Protein AF-T0YCK3-F1 (afdb_monomer_lite)

pLDDT: mean 94.49, std 6.68, range [56.72, 98.56]

Secondary structure (DSSP, 8-state):
-TTTGGGSS-TT-EEEEE-GGGHHHHHHH-TTS--EEEEETTEEEEEEEEEHHHHHHTHHHHHHHHHTT-

Sequence (70 aa):
ILRDAPQHLRDDGLLIVEVGESARALTELLPELPLLWLDFKAGPMGVFLIERAALLEHAAAIHSVAATRA

Organism: NCBI:txid410659

Radius of gyration: 12.16 Å; chains: 1; bounding box: 30×25×28 Å

Foldseek 3Di:
DLLCVLVVADQFGKDKDFDAPCLVVVCVQCVPQPWAQDADPVGGRSITMHGSVSSVVCNVSVVVSVVVVD

InterPro domains:
  IPR017127 Ribosomal protein uL3 glutamine methyltransferase [PTHR47806] (1-63)

Structure (mmCIF, N/CA/C/O backbone):
data_AF-T0YCK3-F1
#
_entry.id   AF-T0YCK3-F1
#
loop_
_atom_site.group_PDB
_atom_site.id
_atom_site.type_symbol
_atom_site.label_atom_id
_atom_site.label_alt_id
_atom_site.label_comp_id
_atom_site.label_asym_id
_atom_site.label_entity_id
_atom_site.label_seq_id
_atom_site.pdbx_PDB_ins_code
_atom_site.Cartn_x
_atom_site.Cartn_y
_atom_site.Cartn_z
_atom_site.occupancy
_atom_site.B_iso_or_equiv
_atom_site.auth_seq_id
_atom_site.auth_comp_id
_atom_site.auth_asym_id
_atom_site.auth_atom_id
_atom_site.pdbx_PDB_model_num
ATOM 1 N N . ILE A 1 1 ? -5.620 7.459 -0.496 1.00 93.69 1 ILE A N 1
ATOM 2 C CA . ILE A 1 1 ? -5.455 6.402 -1.527 1.00 93.69 1 ILE A CA 1
ATOM 3 C C . ILE A 1 1 ? -5.608 5.020 -0.903 1.00 93.69 1 ILE A C 1
ATOM 5 O O . ILE A 1 1 ? -6.670 4.452 -1.085 1.00 93.69 1 ILE A O 1
ATOM 9 N N . LEU A 1 2 ? -4.643 4.507 -0.122 1.00 96.69 2 LEU A N 1
ATOM 10 C CA . LEU A 1 2 ? -4.685 3.125 0.404 1.00 96.69 2 LEU A CA 1
ATOM 11 C C . LEU A 1 2 ? -5.976 2.764 1.158 1.00 96.69 2 LEU A C 1
ATOM 13 O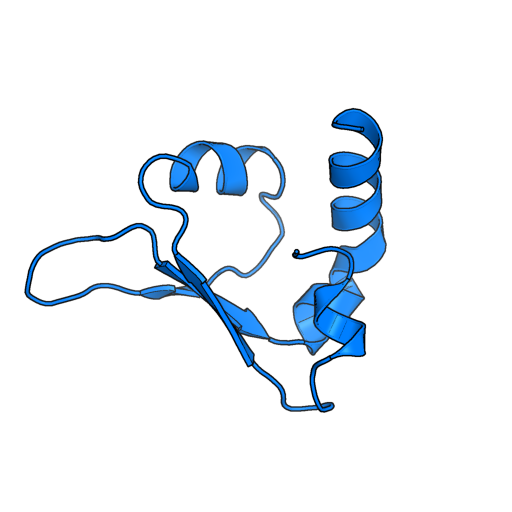 O . LEU A 1 2 ? -6.504 1.679 0.960 1.00 96.69 2 LEU A O 1
ATOM 17 N N . ARG A 1 3 ? -6.505 3.690 1.970 1.00 97.12 3 ARG A N 1
ATOM 18 C CA . ARG A 1 3 ? -7.768 3.527 2.714 1.00 97.12 3 ARG A CA 1
ATOM 19 C C . ARG A 1 3 ? -8.966 3.216 1.810 1.00 97.12 3 ARG A C 1
ATOM 21 O O . ARG A 1 3 ? -9.775 2.358 2.136 1.00 97.12 3 ARG A O 1
ATOM 28 N N . ASP A 1 4 ? -9.064 3.921 0.688 1.00 97.62 4 ASP A N 1
ATOM 29 C CA . ASP A 1 4 ? -10.263 3.939 -0.155 1.00 97.62 4 ASP A CA 1
ATOM 30 C C . ASP A 1 4 ? -10.105 3.011 -1.380 1.00 97.62 4 ASP A C 1
ATOM 32 O O . ASP A 1 4 ? -11.087 2.545 -1.953 1.00 97.62 4 ASP A O 1
ATOM 36 N N . ALA A 1 5 ? -8.864 2.670 -1.752 1.00 98.06 5 ALA A N 1
ATOM 37 C CA . ALA A 1 5 ? -8.533 1.851 -2.918 1.00 98.06 5 ALA A CA 1
ATOM 38 C C . ALA A 1 5 ? -9.289 0.506 -3.013 1.00 98.06 5 ALA A C 1
ATOM 40 O O . ALA A 1 5 ? -9.736 0.184 -4.116 1.00 98.06 5 ALA A O 1
ATOM 41 N N . PRO A 1 6 ? -9.521 -0.266 -1.927 1.00 98.06 6 PRO A N 1
ATOM 42 C CA . PRO A 1 6 ? -10.247 -1.538 -2.018 1.00 98.06 6 PRO A CA 1
ATOM 43 C C . PRO A 1 6 ? -11.668 -1.439 -2.578 1.00 98.06 6 PRO A C 1
ATOM 45 O O . PRO A 1 6 ? -12.180 -2.432 -3.096 1.00 98.06 6 PRO A O 1
ATOM 48 N N . GLN A 1 7 ? -12.302 -0.265 -2.485 1.00 98.00 7 GLN A N 1
ATOM 49 C CA . GLN A 1 7 ? -13.658 -0.010 -2.989 1.00 98.00 7 GLN A CA 1
ATOM 50 C C . GLN A 1 7 ? -13.703 0.117 -4.519 1.00 98.00 7 GLN A C 1
ATOM 52 O O . GLN A 1 7 ? -14.768 0.012 -5.121 1.00 98.00 7 GLN A O 1
ATOM 57 N N . HIS A 1 8 ? -12.547 0.336 -5.149 1.00 98.19 8 HIS A N 1
ATOM 58 C CA . HIS A 1 8 ? -12.410 0.557 -6.589 1.00 98.19 8 HIS A CA 1
ATOM 59 C C . HIS A 1 8 ? -11.745 -0.617 -7.316 1.00 98.19 8 HIS A C 1
ATOM 61 O O . HIS A 1 8 ? -11.567 -0.573 -8.532 1.00 98.19 8 HIS A O 1
ATOM 67 N N . LEU A 1 9 ? -11.366 -1.662 -6.581 1.00 98.06 9 LEU A N 1
ATOM 68 C CA . LEU A 1 9 ? -10.679 -2.835 -7.100 1.00 98.06 9 LEU A CA 1
ATOM 69 C C . LEU A 1 9 ? -11.629 -4.035 -7.129 1.00 98.06 9 LEU A C 1
ATOM 71 O O . LEU A 1 9 ? -12.440 -4.223 -6.222 1.00 98.06 9 LEU A O 1
ATOM 75 N N . ARG A 1 10 ? -11.488 -4.876 -8.159 1.00 98.00 10 ARG A N 1
ATOM 76 C CA . ARG A 1 10 ? -12.095 -6.217 -8.185 1.00 98.00 10 ARG A CA 1
ATOM 77 C C . ARG A 1 10 ? -11.446 -7.109 -7.127 1.00 98.00 10 ARG A C 1
ATOM 79 O O . ARG A 1 10 ? -10.379 -6.771 -6.623 1.00 98.00 10 ARG A O 1
ATOM 86 N N . ASP A 1 11 ? -12.045 -8.260 -6.837 1.00 96.62 11 ASP A N 1
ATOM 87 C CA . ASP A 1 11 ? -11.530 -9.188 -5.820 1.00 96.62 11 ASP A CA 1
ATOM 88 C C . ASP A 1 11 ? -10.074 -9.622 -6.062 1.00 96.62 11 ASP A C 1
ATOM 90 O O . ASP A 1 11 ? -9.307 -9.693 -5.108 1.00 96.62 11 ASP A O 1
ATOM 94 N N . ASP A 1 12 ? -9.677 -9.793 -7.326 1.00 97.38 12 ASP A N 1
ATOM 95 C CA . ASP A 1 12 ? -8.313 -10.102 -7.789 1.00 97.38 12 ASP A CA 1
ATOM 96 C C . ASP A 1 12 ? -7.476 -8.853 -8.141 1.00 97.38 12 ASP A C 1
ATOM 98 O O . ASP A 1 12 ? -6.460 -8.931 -8.830 1.00 97.38 12 ASP A O 1
ATOM 102 N N . GLY A 1 13 ? -7.946 -7.670 -7.745 1.00 98.00 13 GLY A N 1
ATOM 103 C CA . GLY A 1 13 ? -7.398 -6.393 -8.177 1.00 98.00 13 GLY A CA 1
ATOM 104 C C . GLY A 1 13 ? -6.044 -6.064 -7.552 1.00 98.00 13 GLY A C 1
ATOM 105 O O . GLY A 1 13 ? -5.782 -6.347 -6.383 1.00 98.00 13 GLY A O 1
ATOM 106 N N . LEU A 1 14 ? -5.218 -5.373 -8.335 1.00 98.19 14 LEU A N 1
ATOM 107 C CA . LEU A 1 14 ? -3.909 -4.869 -7.933 1.00 98.19 14 LEU A CA 1
ATOM 108 C C . LEU A 1 14 ? -3.931 -3.343 -7.904 1.00 98.19 14 LEU A C 1
ATOM 110 O O . LEU A 1 14 ? -4.455 -2.706 -8.819 1.00 98.19 14 LEU A O 1
ATOM 114 N N . LEU A 1 15 ? -3.326 -2.758 -6.875 1.00 98.44 15 LEU A N 1
ATOM 115 C CA . LEU A 1 15 ? -3.022 -1.336 -6.814 1.00 98.44 15 LEU A CA 1
ATOM 116 C C . LEU A 1 15 ? -1.530 -1.138 -7.081 1.00 98.44 15 LEU A C 1
ATOM 118 O O . LEU A 1 15 ? -0.704 -1.741 -6.402 1.00 98.44 15 LEU A O 1
ATOM 122 N N . ILE A 1 16 ? -1.196 -0.264 -8.028 1.00 97.50 16 ILE A N 1
ATOM 123 C CA . ILE A 1 16 ? 0.181 0.154 -8.312 1.00 97.50 16 ILE A CA 1
ATOM 124 C C . ILE A 1 16 ? 0.278 1.649 -8.021 1.00 97.50 16 ILE A C 1
ATOM 126 O O . ILE A 1 16 ? -0.549 2.421 -8.510 1.00 97.50 16 ILE A O 1
ATOM 130 N N . VAL A 1 17 ? 1.252 2.060 -7.208 1.00 96.88 17 VAL A N 1
ATOM 131 C CA . VAL A 1 17 ? 1.408 3.460 -6.785 1.00 96.88 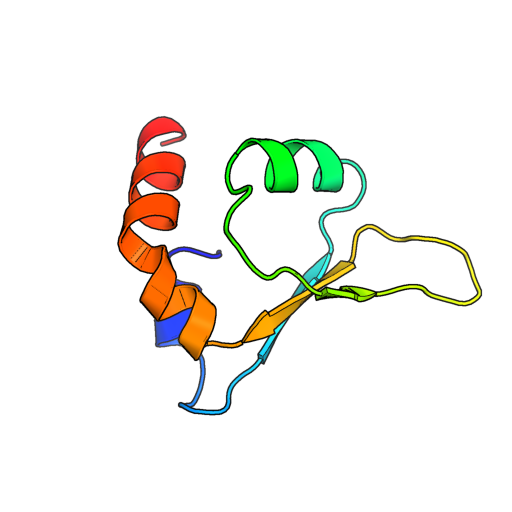17 VAL A CA 1
ATOM 132 C C . VAL A 1 17 ? 2.869 3.871 -6.853 1.00 96.88 17 VAL A C 1
ATOM 134 O O . VAL A 1 17 ? 3.729 3.193 -6.298 1.00 96.88 17 VAL A O 1
ATOM 137 N N . GLU A 1 18 ? 3.132 5.013 -7.481 1.00 95.69 18 GLU A N 1
ATOM 138 C CA . GLU A 1 18 ? 4.406 5.722 -7.386 1.00 95.69 18 GLU A CA 1
ATOM 139 C C . GLU A 1 18 ? 4.373 6.693 -6.201 1.00 95.69 18 GLU A C 1
ATOM 141 O O . GLU A 1 18 ? 3.452 7.501 -6.069 1.00 95.69 18 GLU A O 1
ATOM 146 N N . VAL A 1 19 ? 5.373 6.605 -5.329 1.00 95.00 19 VAL A N 1
ATOM 147 C CA . VAL A 1 19 ? 5.527 7.459 -4.143 1.00 95.00 19 VAL A CA 1
ATOM 148 C C . VAL A 1 19 ? 6.856 8.219 -4.112 1.00 95.00 19 VAL A C 1
ATOM 150 O O . VAL A 1 19 ? 7.029 9.078 -3.243 1.00 95.00 19 VAL A O 1
ATOM 153 N N . GLY A 1 20 ? 7.781 7.937 -5.039 1.00 92.25 20 GLY A N 1
ATOM 154 C CA . GLY A 1 20 ? 9.092 8.588 -5.117 1.00 92.25 20 GLY A CA 1
ATOM 155 C C . GLY A 1 20 ? 9.817 8.587 -3.768 1.00 92.25 20 GLY A C 1
ATOM 156 O O . GLY A 1 20 ? 9.899 7.562 -3.089 1.00 92.25 20 GLY A O 1
ATOM 157 N N . GLU A 1 21 ? 10.253 9.768 -3.326 1.00 91.12 21 GLU A N 1
ATOM 158 C CA . GLU A 1 21 ? 10.959 9.973 -2.049 1.00 91.12 21 GLU A CA 1
ATOM 159 C C . GLU A 1 21 ? 10.148 9.577 -0.801 1.00 91.12 21 GLU A C 1
ATOM 161 O O . GLU A 1 21 ? 10.704 9.391 0.283 1.00 91.12 21 GLU A O 1
ATOM 166 N N . SER A 1 22 ? 8.827 9.412 -0.923 1.00 93.44 22 SER A N 1
ATOM 167 C CA . SER A 1 22 ? 7.975 9.012 0.204 1.00 93.44 22 SER A CA 1
ATOM 168 C C . SER A 1 22 ? 8.018 7.509 0.498 1.00 93.44 22 SER A C 1
ATOM 170 O O . SER A 1 22 ? 7.391 7.075 1.464 1.00 93.44 22 SER A O 1
ATOM 172 N N . ALA A 1 23 ? 8.765 6.712 -0.277 1.00 94.75 23 ALA A N 1
ATOM 173 C CA . ALA A 1 23 ? 8.869 5.264 -0.090 1.00 94.75 23 ALA A CA 1
ATOM 174 C C . ALA A 1 23 ? 9.300 4.873 1.332 1.00 94.75 23 ALA A C 1
ATOM 176 O O . ALA A 1 23 ? 8.631 4.073 1.984 1.00 94.75 23 ALA A O 1
ATOM 177 N N . ARG A 1 24 ? 10.361 5.503 1.858 1.00 94.88 24 ARG A N 1
ATOM 178 C CA . ARG A 1 24 ? 10.849 5.237 3.222 1.00 94.88 24 ARG A CA 1
ATOM 179 C C . ARG A 1 24 ? 9.787 5.554 4.274 1.00 94.88 24 ARG A C 1
ATOM 181 O O . ARG A 1 24 ? 9.525 4.740 5.152 1.00 94.88 24 ARG A O 1
ATOM 188 N N . ALA A 1 25 ? 9.159 6.725 4.164 1.00 95.38 25 ALA A N 1
ATOM 189 C CA . ALA A 1 25 ? 8.134 7.153 5.109 1.00 95.38 25 ALA A CA 1
ATOM 190 C C . ALA A 1 25 ? 6.913 6.222 5.083 1.00 95.38 25 ALA A C 1
ATOM 192 O O . ALA A 1 25 ? 6.335 5.947 6.130 1.00 95.38 25 ALA A O 1
ATOM 193 N N . LEU A 1 26 ? 6.527 5.718 3.907 1.00 95.75 26 LEU A N 1
ATOM 194 C CA . LEU A 1 26 ? 5.430 4.764 3.779 1.00 95.75 26 LEU A CA 1
ATOM 195 C C . LEU A 1 26 ? 5.739 3.451 4.510 1.00 95.75 26 LEU A C 1
ATOM 197 O O . LEU A 1 26 ? 4.922 3.013 5.317 1.00 95.75 26 LEU A O 1
ATOM 201 N N . THR A 1 27 ? 6.917 2.869 4.272 1.00 95.75 27 THR A N 1
ATOM 202 C CA . THR A 1 27 ? 7.347 1.622 4.926 1.00 95.75 27 THR A CA 1
ATOM 203 C C . THR A 1 27 ? 7.455 1.777 6.444 1.00 95.75 27 THR A C 1
ATOM 205 O O . THR A 1 27 ? 7.110 0.861 7.178 1.00 95.75 27 THR A O 1
ATOM 208 N N . GLU A 1 28 ? 7.875 2.942 6.941 1.00 96.69 28 GLU A N 1
ATOM 209 C CA . GLU A 1 28 ? 7.945 3.209 8.386 1.00 96.69 28 GLU A CA 1
ATOM 210 C C . GLU A 1 28 ? 6.566 3.328 9.045 1.00 96.69 28 GLU A C 1
ATOM 212 O O . GLU A 1 28 ? 6.387 2.914 10.188 1.00 96.69 28 GLU A O 1
ATOM 217 N N . LEU A 1 29 ? 5.584 3.895 8.342 1.00 96.06 29 LEU A N 1
ATOM 218 C CA . LEU A 1 29 ? 4.227 4.069 8.870 1.00 96.06 29 LEU A CA 1
ATOM 219 C C . LEU A 1 29 ? 3.400 2.787 8.818 1.00 96.06 29 LEU A C 1
ATOM 221 O O . LEU A 1 29 ? 2.501 2.601 9.635 1.00 96.06 29 LEU A O 1
ATOM 225 N N . LEU A 1 30 ? 3.652 1.952 7.816 1.00 97.00 30 LEU A N 1
ATOM 226 C CA . LEU A 1 30 ? 2.864 0.768 7.499 1.00 97.00 30 LEU A CA 1
ATOM 227 C C . LEU A 1 30 ? 3.797 -0.438 7.264 1.00 97.00 30 LEU A C 1
ATOM 229 O O . LEU A 1 30 ? 3.778 -1.009 6.175 1.00 97.00 30 LEU A O 1
ATOM 233 N N . PRO A 1 31 ? 4.608 -0.834 8.268 1.00 97.25 31 PRO A N 1
ATOM 234 C CA . PRO A 1 31 ? 5.664 -1.840 8.098 1.00 97.25 31 PRO A CA 1
ATOM 235 C C . PRO A 1 31 ? 5.131 -3.243 7.793 1.00 97.25 31 PRO A C 1
ATOM 237 O O . PRO A 1 31 ? 5.819 -4.036 7.161 1.00 97.25 31 PRO A O 1
ATOM 240 N N . GLU A 1 32 ? 3.898 -3.532 8.208 1.00 96.38 32 GLU A N 1
ATOM 241 C CA . GLU A 1 32 ? 3.259 -4.836 8.013 1.00 96.38 32 GLU A CA 1
ATOM 242 C C . GLU A 1 32 ? 2.598 -4.984 6.635 1.00 96.38 32 GLU A C 1
ATOM 244 O O . GLU A 1 32 ? 2.132 -6.069 6.303 1.00 96.38 32 GLU A O 1
ATOM 249 N N . LEU A 1 33 ? 2.506 -3.916 5.828 1.00 97.75 33 LEU A N 1
ATOM 250 C CA . LEU A 1 33 ? 1.897 -4.028 4.502 1.00 97.75 33 LEU A CA 1
ATOM 251 C C . LEU A 1 33 ? 2.841 -4.779 3.550 1.00 97.75 33 LEU A C 1
ATOM 253 O O . LEU A 1 33 ? 3.995 -4.370 3.395 1.00 97.75 33 LEU A O 1
ATOM 257 N N . PRO A 1 34 ? 2.351 -5.798 2.822 1.00 97.56 34 PRO A N 1
ATOM 258 C CA . PRO A 1 34 ? 3.155 -6.557 1.868 1.00 97.56 34 PRO A CA 1
ATOM 259 C C . PRO A 1 34 ? 3.319 -5.781 0.549 1.00 97.56 34 PRO A C 1
ATOM 261 O O . PRO A 1 34 ? 2.794 -6.165 -0.495 1.00 97.56 34 PRO A O 1
ATOM 264 N N . LEU A 1 35 ? 4.020 -4.645 0.598 1.00 97.69 35 LEU A N 1
ATOM 265 C CA . LEU A 1 35 ? 4.311 -3.816 -0.571 1.00 97.69 35 LEU A CA 1
ATOM 266 C C . LEU A 1 35 ? 5.398 -4.479 -1.424 1.00 97.69 35 LEU A C 1
ATOM 268 O O . LEU A 1 35 ? 6.553 -4.582 -1.007 1.00 97.69 35 LEU A O 1
ATOM 272 N N . LEU A 1 36 ? 5.047 -4.882 -2.643 1.00 97.06 36 LEU A N 1
ATOM 273 C CA . LEU A 1 36 ? 6.019 -5.358 -3.620 1.00 97.06 36 LEU A CA 1
ATOM 274 C C . LEU A 1 36 ? 6.627 -4.161 -4.354 1.00 97.06 36 LEU A C 1
ATOM 276 O O . LEU A 1 36 ? 6.002 -3.599 -5.253 1.00 97.06 36 LEU A O 1
ATOM 280 N N . TRP A 1 37 ? 7.841 -3.771 -3.978 1.00 95.56 37 TRP A N 1
ATOM 281 C CA . TRP A 1 37 ? 8.577 -2.697 -4.648 1.00 95.56 37 TRP A CA 1
ATOM 282 C C . TRP A 1 37 ? 9.057 -3.137 -6.034 1.00 95.56 37 TRP A C 1
ATOM 284 O O . TRP A 1 37 ? 9.615 -4.221 -6.195 1.00 95.56 37 TRP A O 1
ATOM 294 N N . LEU A 1 38 ? 8.809 -2.296 -7.039 1.00 93.62 38 LEU A N 1
ATOM 295 C CA . LEU A 1 38 ? 9.141 -2.562 -8.435 1.00 93.62 38 LEU A CA 1
ATOM 296 C C . LEU A 1 38 ? 10.445 -1.856 -8.819 1.00 93.62 38 LEU A C 1
ATOM 298 O O . LEU A 1 38 ? 10.559 -0.632 -8.706 1.00 93.62 38 LEU A O 1
ATOM 302 N N . ASP A 1 39 ? 11.395 -2.629 -9.341 1.00 90.31 39 ASP A N 1
ATOM 303 C CA . ASP A 1 39 ? 12.647 -2.124 -9.899 1.00 90.31 39 ASP A CA 1
ATOM 304 C C . ASP A 1 39 ? 12.547 -1.940 -11.416 1.00 90.31 39 ASP A C 1
ATOM 306 O O . ASP A 1 39 ? 12.073 -2.811 -12.151 1.00 90.31 39 ASP A O 1
ATOM 310 N N . PHE A 1 40 ? 13.055 -0.810 -11.908 1.00 87.44 40 PHE A N 1
ATOM 311 C CA . PHE A 1 40 ? 13.095 -0.490 -13.333 1.00 87.44 40 PHE A CA 1
ATOM 312 C C . PHE A 1 40 ? 14.536 -0.357 -13.821 1.00 87.44 40 PHE A C 1
ATOM 314 O O . PHE A 1 40 ? 15.446 -0.009 -13.073 1.00 87.44 40 PHE A O 1
ATOM 321 N N . LYS A 1 41 ? 14.749 -0.560 -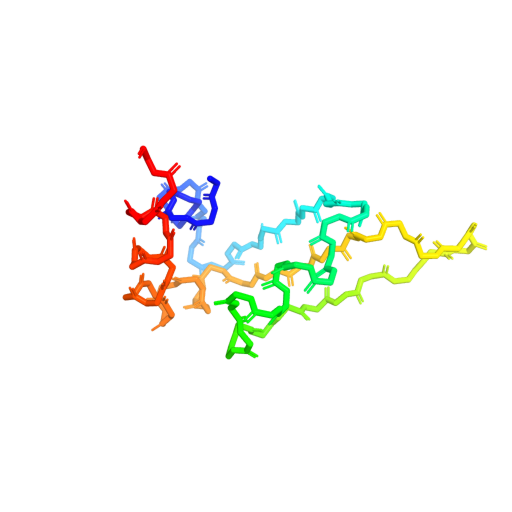15.128 1.00 88.06 41 LYS A N 1
ATOM 322 C CA . LYS A 1 41 ? 16.080 -0.438 -15.756 1.00 88.06 41 LYS A CA 1
ATOM 323 C C . LYS A 1 41 ? 16.724 0.943 -15.580 1.00 88.06 41 LYS A C 1
ATOM 325 O O . LYS A 1 41 ? 17.943 1.039 -15.617 1.00 88.06 41 LYS A O 1
ATOM 330 N N . ALA A 1 42 ? 15.918 1.992 -15.428 1.00 83.81 42 ALA A N 1
ATOM 331 C CA . ALA A 1 42 ? 16.388 3.363 -15.233 1.00 83.81 42 ALA A CA 1
ATOM 332 C C . ALA A 1 42 ? 16.738 3.691 -13.765 1.00 83.81 42 ALA A C 1
ATOM 334 O O . ALA A 1 42 ? 17.225 4.786 -13.498 1.00 83.81 42 ALA A O 1
ATOM 335 N N . GLY A 1 43 ? 16.517 2.756 -12.833 1.00 77.38 43 GLY A N 1
ATOM 336 C CA . GLY A 1 43 ? 16.706 2.940 -11.395 1.00 77.38 43 GLY A CA 1
ATOM 337 C C . GLY A 1 43 ? 15.397 2.822 -10.600 1.00 77.38 43 GLY A C 1
ATOM 338 O O . GLY A 1 43 ? 14.315 2.736 -11.190 1.00 77.38 43 GLY A O 1
ATOM 339 N N . PRO A 1 44 ? 15.482 2.789 -9.258 1.00 78.50 44 PRO A N 1
ATOM 340 C CA . PRO A 1 44 ? 14.313 2.726 -8.390 1.00 78.50 44 PRO A CA 1
ATOM 341 C C . PRO A 1 44 ? 13.512 4.030 -8.475 1.00 78.50 44 PRO A C 1
ATOM 343 O O . PRO A 1 44 ? 14.060 5.118 -8.325 1.00 78.50 44 PRO A O 1
ATOM 346 N N . MET A 1 45 ? 12.202 3.913 -8.692 1.00 86.38 45 MET A N 1
ATOM 347 C CA . MET A 1 45 ? 11.283 5.059 -8.795 1.00 86.38 45 MET A CA 1
ATOM 348 C C . MET A 1 45 ? 10.378 5.216 -7.565 1.00 86.38 45 MET A C 1
ATOM 350 O O . MET A 1 45 ? 9.533 6.104 -7.512 1.00 86.38 45 MET A O 1
ATOM 354 N N . GLY A 1 46 ? 10.520 4.337 -6.568 1.00 93.75 46 GLY A N 1
ATOM 355 C CA . GLY A 1 46 ? 9.591 4.288 -5.442 1.00 93.75 46 GLY A CA 1
ATOM 356 C C . GLY A 1 46 ? 8.186 3.898 -5.901 1.00 93.75 46 GLY A C 1
ATOM 357 O O . GLY A 1 46 ? 7.216 4.529 -5.499 1.00 93.75 46 GLY A O 1
ATOM 358 N N . VAL A 1 47 ? 8.070 2.886 -6.762 1.00 96.00 47 VAL A N 1
ATOM 359 C CA . VAL A 1 47 ? 6.783 2.318 -7.180 1.00 96.00 47 VAL A CA 1
ATOM 360 C C . VAL A 1 47 ? 6.587 0.993 -6.465 1.00 96.00 47 VAL A C 1
ATOM 362 O O . VAL A 1 47 ? 7.500 0.169 -6.452 1.00 96.00 47 VAL A O 1
ATOM 365 N N . PHE A 1 48 ? 5.403 0.764 -5.908 1.00 97.12 48 PHE A N 1
ATOM 366 C CA . PHE A 1 48 ? 5.033 -0.536 -5.359 1.00 97.12 48 PHE A CA 1
ATOM 367 C C . PHE A 1 48 ? 3.733 -1.057 -5.965 1.00 97.12 48 PHE A C 1
ATOM 369 O O . PHE A 1 48 ? 2.921 -0.302 -6.506 1.00 97.12 48 PHE A O 1
ATOM 376 N N . LEU A 1 49 ? 3.537 -2.359 -5.807 1.00 97.94 49 LEU A N 1
ATOM 377 C CA . LEU A 1 49 ? 2.311 -3.093 -6.063 1.00 97.94 49 LEU A CA 1
ATOM 378 C C . LEU A 1 49 ? 1.787 -3.679 -4.746 1.00 97.94 49 LEU A C 1
ATOM 380 O O . LEU A 1 49 ? 2.565 -4.142 -3.914 1.00 97.94 49 LEU A O 1
ATOM 384 N N . ILE A 1 50 ? 0.470 -3.665 -4.559 1.00 98.50 50 ILE A N 1
ATOM 385 C CA . ILE A 1 50 ? -0.210 -4.354 -3.455 1.00 98.50 50 ILE A CA 1
ATOM 386 C C . ILE A 1 50 ? -1.549 -4.921 -3.932 1.00 98.50 50 ILE A C 1
ATOM 388 O O . ILE A 1 50 ? -2.272 -4.293 -4.709 1.00 98.50 50 ILE A O 1
ATOM 392 N N . GLU A 1 51 ? -1.885 -6.118 -3.465 1.00 98.56 51 GLU A N 1
ATOM 393 C CA . GLU A 1 51 ? -3.161 -6.762 -3.764 1.00 98.56 51 GLU A CA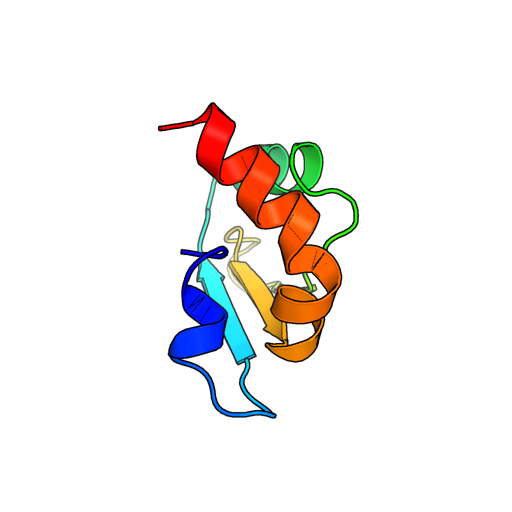 1
ATOM 394 C C . GLU A 1 51 ? -4.307 -6.143 -2.962 1.00 98.56 51 GLU A C 1
ATOM 396 O O . GLU A 1 51 ? -4.144 -5.731 -1.809 1.00 98.56 51 GLU A O 1
ATOM 401 N N . ARG A 1 52 ? -5.515 -6.149 -3.535 1.00 98.44 52 ARG A N 1
ATOM 402 C CA . ARG A 1 52 ? -6.725 -5.744 -2.813 1.00 98.44 52 ARG A CA 1
ATOM 403 C C . ARG A 1 52 ? -6.911 -6.536 -1.517 1.00 98.44 52 ARG A C 1
ATOM 405 O O . ARG A 1 52 ? -7.306 -5.945 -0.515 1.00 98.44 52 ARG A O 1
ATOM 412 N N . ALA A 1 53 ? -6.635 -7.840 -1.532 1.00 98.38 53 ALA A N 1
ATOM 413 C CA . ALA A 1 53 ? -6.775 -8.700 -0.358 1.00 98.38 53 ALA A CA 1
ATOM 414 C C . ALA A 1 53 ? -5.924 -8.195 0.819 1.00 98.38 53 ALA A C 1
ATOM 416 O O . ALA A 1 53 ? -6.453 -8.012 1.912 1.00 98.38 53 ALA A O 1
ATOM 417 N N . ALA A 1 54 ? -4.661 -7.842 0.569 1.00 98.38 54 ALA A N 1
ATOM 418 C CA . ALA A 1 54 ? -3.780 -7.272 1.584 1.00 98.38 54 ALA A CA 1
ATOM 419 C C . ALA A 1 54 ? -4.275 -5.906 2.092 1.00 98.38 54 ALA A C 1
ATOM 421 O O . ALA A 1 54 ? -4.243 -5.628 3.289 1.00 98.38 54 ALA A O 1
ATOM 422 N N . LEU A 1 55 ? -4.799 -5.046 1.212 1.00 98.38 55 LEU A N 1
ATOM 423 C CA . LEU A 1 55 ? -5.388 -3.774 1.649 1.00 98.38 55 LEU A CA 1
ATOM 424 C C . LEU A 1 55 ? -6.588 -3.976 2.594 1.00 98.38 55 LEU A C 1
ATOM 426 O O . LEU A 1 55 ? -6.788 -3.173 3.505 1.00 98.38 55 LEU A O 1
ATOM 430 N N . 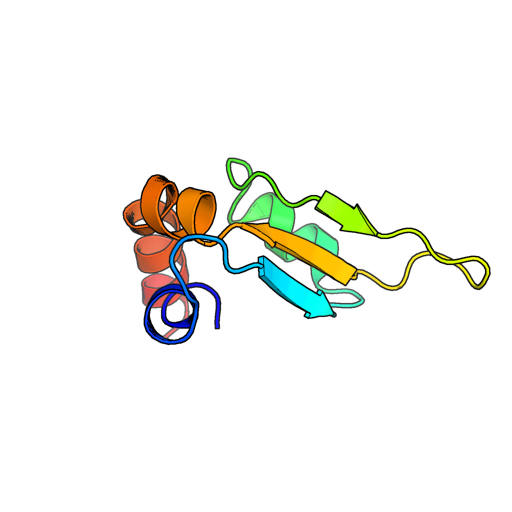LEU A 1 56 ? -7.382 -5.031 2.384 1.00 98.25 56 LEU A N 1
ATOM 431 C CA . LEU A 1 56 ? -8.491 -5.395 3.269 1.00 98.25 56 LEU A CA 1
ATOM 432 C C . LEU A 1 56 ? -7.996 -6.004 4.584 1.00 98.25 56 LEU A C 1
ATOM 434 O O . LEU A 1 56 ? -8.467 -5.604 5.647 1.00 98.25 56 LEU A O 1
ATOM 438 N N . GLU A 1 57 ? -7.032 -6.923 4.521 1.00 98.50 57 GLU A N 1
ATOM 439 C CA . GLU A 1 57 ? -6.426 -7.569 5.691 1.00 98.50 57 GLU A CA 1
ATOM 440 C C . GLU A 1 57 ? -5.812 -6.539 6.650 1.00 98.50 57 GLU A C 1
ATOM 442 O O . GLU A 1 57 ? -6.029 -6.590 7.861 1.00 98.50 57 GLU A O 1
ATOM 447 N N . HIS A 1 58 ? -5.136 -5.527 6.103 1.00 98.31 58 HIS A N 1
ATOM 448 C CA . HIS A 1 58 ? -4.484 -4.471 6.877 1.00 98.31 58 HIS A CA 1
ATOM 449 C C . HIS A 1 58 ? -5.328 -3.194 7.025 1.00 98.31 58 HIS A C 1
ATOM 451 O O . HIS A 1 58 ? -4.804 -2.146 7.423 1.00 98.31 58 HIS A O 1
ATOM 457 N N . ALA A 1 59 ? -6.637 -3.247 6.748 1.00 97.94 59 ALA A N 1
ATOM 458 C CA . ALA A 1 59 ? -7.499 -2.065 6.744 1.00 97.94 59 ALA A CA 1
ATOM 459 C C . ALA A 1 59 ? -7.425 -1.280 8.063 1.00 97.94 59 ALA A C 1
ATOM 461 O O . ALA A 1 59 ? -7.320 -0.055 8.030 1.00 97.94 59 ALA A O 1
ATOM 462 N N . ALA A 1 60 ? -7.417 -1.949 9.219 1.00 97.69 60 ALA A N 1
ATOM 463 C CA . ALA A 1 60 ? -7.365 -1.277 10.520 1.00 97.69 60 ALA A CA 1
ATOM 464 C C . ALA A 1 60 ? -6.120 -0.379 10.679 1.00 97.69 60 ALA A C 1
ATOM 466 O O . ALA A 1 60 ? -6.244 0.790 11.054 1.00 97.69 60 ALA A O 1
ATOM 467 N N . ALA A 1 61 ? -4.934 -0.889 10.327 1.00 97.31 61 ALA A N 1
ATOM 468 C CA . ALA A 1 61 ? -3.685 -0.128 10.385 1.00 97.31 61 ALA A CA 1
ATOM 469 C C . ALA A 1 61 ? -3.707 1.061 9.411 1.00 97.31 61 ALA A C 1
ATOM 471 O O . ALA A 1 61 ? -3.391 2.191 9.790 1.00 97.31 61 ALA A O 1
ATOM 472 N N . ILE A 1 62 ? -4.169 0.826 8.177 1.00 97.56 62 ILE A N 1
ATOM 473 C CA . ILE A 1 62 ? -4.291 1.859 7.140 1.00 97.56 62 ILE A CA 1
ATOM 474 C C . ILE A 1 62 ? -5.224 2.990 7.596 1.00 97.56 62 ILE A C 1
ATOM 476 O O . ILE A 1 62 ? -4.888 4.166 7.447 1.00 97.56 62 ILE A O 1
ATOM 480 N N . HIS A 1 63 ? -6.381 2.658 8.174 1.00 96.88 63 HIS A N 1
ATOM 481 C CA . HIS A 1 63 ? -7.338 3.651 8.666 1.00 96.88 63 HIS A CA 1
ATOM 482 C C . HIS A 1 63 ? -6.769 4.449 9.845 1.00 96.88 63 HIS A C 1
ATOM 484 O O . HIS A 1 63 ? -6.910 5.671 9.862 1.00 96.88 63 HIS A O 1
ATOM 490 N N . SER A 1 64 ? -6.082 3.791 10.785 1.00 96.50 64 SER A N 1
ATOM 491 C CA . SER A 1 64 ? -5.439 4.452 11.930 1.00 96.50 64 SER A CA 1
ATOM 492 C C . SER A 1 64 ? -4.391 5.483 11.489 1.00 96.50 64 SER A C 1
ATOM 494 O O . SER A 1 64 ? -4.390 6.628 11.951 1.00 96.50 64 SER A O 1
ATOM 496 N N . VAL A 1 65 ? -3.520 5.116 10.544 1.00 95.88 65 VAL A N 1
ATOM 497 C CA . VAL A 1 65 ? -2.508 6.034 9.994 1.00 95.88 65 VAL A CA 1
ATOM 498 C C . VAL A 1 65 ? -3.155 7.155 9.175 1.00 95.88 65 VAL A C 1
ATOM 500 O O . VAL A 1 65 ? -2.724 8.303 9.248 1.00 95.88 65 VAL A O 1
ATOM 503 N N . ALA A 1 66 ? -4.211 6.863 8.413 1.00 94.19 66 ALA A N 1
ATOM 504 C CA . ALA A 1 66 ? -4.914 7.883 7.638 1.00 94.19 66 ALA A CA 1
ATOM 505 C C . ALA A 1 66 ? -5.630 8.913 8.532 1.00 94.19 66 ALA A C 1
ATOM 507 O O . ALA A 1 66 ? -5.659 10.092 8.192 1.00 94.19 66 ALA A O 1
ATOM 508 N N . ALA A 1 67 ? -6.184 8.484 9.669 1.00 92.69 67 ALA A N 1
ATOM 509 C CA . ALA A 1 67 ? -6.890 9.358 10.606 1.00 92.69 67 ALA A CA 1
ATOM 510 C C . ALA A 1 67 ? -5.956 10.320 11.357 1.00 92.69 67 ALA A C 1
ATOM 512 O O . ALA A 1 67 ? -6.352 11.436 11.669 1.00 92.69 67 ALA A O 1
ATOM 513 N N . THR A 1 68 ? -4.707 9.922 11.612 1.00 90.62 68 THR A N 1
ATOM 514 C CA . THR A 1 68 ? -3.701 10.775 12.278 1.00 90.62 68 THR A CA 1
ATOM 515 C C . THR A 1 68 ? -3.092 11.843 11.363 1.00 90.62 68 THR A C 1
ATOM 517 O O . THR A 1 68 ? -2.305 12.667 11.822 1.00 90.62 68 THR A O 1
ATOM 520 N N . ARG A 1 69 ? -3.447 11.840 10.072 1.00 75.12 69 ARG A N 1
ATOM 521 C CA . ARG A 1 69 ? -2.941 12.763 9.042 1.00 75.12 69 ARG A CA 1
ATOM 522 C C . ARG A 1 69 ? -4.033 13.647 8.417 1.00 75.12 69 ARG A C 1
ATOM 524 O O . ARG A 1 69 ? -3.760 14.273 7.394 1.00 75.12 69 ARG A O 1
ATOM 531 N N . ALA A 1 70 ? -5.241 13.647 8.985 1.00 56.72 70 ALA A N 1
ATOM 532 C CA . ALA A 1 70 ? -6.377 14.457 8.541 1.00 56.72 70 ALA A CA 1
ATOM 533 C C . ALA A 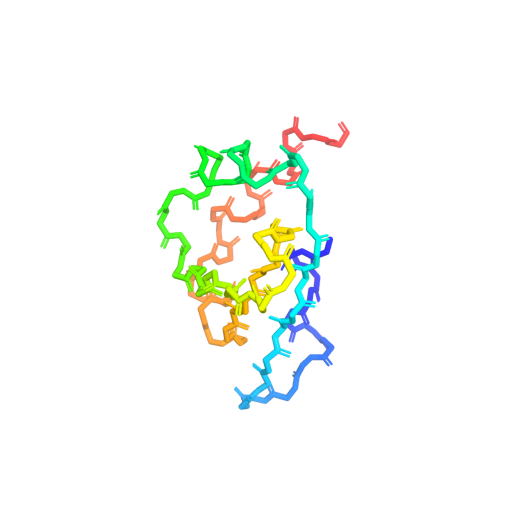1 70 ? -6.379 15.859 9.166 1.00 56.72 70 ALA A C 1
ATOM 535 O O . ALA A 1 70 ? -5.922 15.987 10.325 1.00 56.72 70 ALA A O 1
#